Protein AF-D7KTQ6-F1 (afdb_monomer)

Mean predicted aligned error: 19.88 Å

Nearest PDB structures (foldseek):
  8qti-assembly1_J  TM=4.703E-01  e=9.466E+00  Mycolicibacterium smegmatis MC2 155
  6b45-assembly1_A  TM=2.723E-01  e=5.553E+00  Pseudomonas aeruginosa UCBPP-PA14

Foldseek 3Di:
DDDPPPDDDDDDDDDDPDPDPCQWDKDWDQDPVRDIDIQIRVGVVLVVVVVVCVVPDDDDPVVVVVSVVVVVVVVVVVVVVVVVVVVVVVVVVVVVVVVVVVVVVDDPCVVDDPVPDDPVRNVVVVVVVVVVVVVVVVVVVVVCVVDPDDDPDDPDPDDDD

Structure (mmCIF, N/CA/C/O backbone):
data_AF-D7KTQ6-F1
#
_entry.id   AF-D7KTQ6-F1
#
loop_
_atom_site.group_PDB
_atom_site.id
_atom_site.type_symbol
_atom_site.label_atom_id
_atom_site.label_alt_id
_atom_site.label_comp_id
_atom_site.label_asym_id
_atom_site.label_entity_id
_atom_site.label_seq_id
_atom_site.pdbx_PDB_ins_code
_atom_site.Cartn_x
_atom_site.Cartn_y
_atom_site.Cartn_z
_atom_site.occupancy
_atom_site.B_iso_or_equiv
_atom_site.auth_seq_id
_atom_site.auth_comp_id
_atom_site.auth_asym_id
_atom_site.auth_atom_id
_atom_site.pdbx_PDB_model_num
ATOM 1 N N . MET A 1 1 ? -26.636 -15.795 -32.030 1.00 43.06 1 MET A N 1
ATOM 2 C CA . MET A 1 1 ? -25.289 -15.599 -32.614 1.00 43.06 1 MET A CA 1
ATOM 3 C C . MET A 1 1 ? -24.256 -16.089 -31.603 1.00 43.06 1 MET A C 1
ATOM 5 O O . MET A 1 1 ? -24.046 -15.441 -30.588 1.00 43.06 1 MET A O 1
ATOM 9 N N . VAL A 1 2 ? -23.727 -17.301 -31.794 1.00 42.31 2 VAL A N 1
ATOM 10 C CA . VAL A 1 2 ? -22.882 -17.987 -30.799 1.00 42.31 2 VAL A CA 1
ATOM 11 C C . VAL A 1 2 ? -21.454 -17.453 -30.893 1.00 42.31 2 VAL A C 1
ATOM 13 O O . VAL A 1 2 ? -20.786 -17.649 -31.907 1.00 42.31 2 VAL A O 1
ATOM 16 N N . ARG A 1 3 ? -20.973 -16.783 -29.840 1.00 56.44 3 ARG A N 1
ATOM 17 C CA . ARG A 1 3 ? -19.554 -16.433 -29.707 1.00 56.44 3 ARG A CA 1
ATOM 18 C C . ARG A 1 3 ? -18.778 -17.724 -29.449 1.00 56.44 3 ARG A C 1
ATOM 20 O O . ARG A 1 3 ? -18.807 -18.260 -28.346 1.00 56.44 3 ARG A O 1
ATOM 27 N N . LYS A 1 4 ? -18.118 -18.255 -30.480 1.00 58.31 4 LYS A N 1
ATOM 28 C CA . LYS A 1 4 ? -17.162 -19.353 -30.309 1.00 58.31 4 LYS A CA 1
ATOM 29 C C . LYS A 1 4 ? -15.974 -18.805 -29.521 1.00 58.31 4 LYS A C 1
ATOM 31 O O . LYS A 1 4 ? -15.228 -17.978 -30.040 1.00 58.31 4 LYS A O 1
ATOM 36 N N . ASN A 1 5 ? -15.809 -19.252 -28.278 1.00 55.78 5 ASN A N 1
ATOM 37 C CA . ASN A 1 5 ? -14.594 -19.000 -27.513 1.00 55.78 5 ASN A CA 1
ATOM 38 C C . ASN A 1 5 ? -13.448 -19.744 -28.200 1.00 55.78 5 ASN A C 1
ATOM 40 O O . ASN A 1 5 ? -13.252 -20.943 -28.010 1.00 55.78 5 ASN A O 1
ATOM 44 N N . LEU A 1 6 ? -12.716 -19.030 -29.051 1.00 61.84 6 LEU A N 1
ATOM 45 C CA . LEU A 1 6 ? -11.418 -19.469 -29.532 1.00 61.84 6 LEU A CA 1
ATOM 46 C C . LEU A 1 6 ? -10.506 -19.467 -28.306 1.00 61.84 6 LEU A C 1
ATOM 48 O O . LEU A 1 6 ? -10.147 -18.406 -27.804 1.00 61.84 6 LEU A O 1
ATOM 52 N N . GLY A 1 7 ? -10.231 -20.654 -27.766 1.00 66.62 7 GLY A N 1
ATOM 53 C CA . GLY A 1 7 ? -9.353 -20.830 -26.612 1.00 66.62 7 GLY A CA 1
ATOM 54 C C . GLY A 1 7 ? -7.963 -20.218 -26.823 1.00 66.62 7 GLY A C 1
ATOM 55 O O . GLY A 1 7 ? -7.646 -19.669 -27.880 1.00 66.62 7 GLY A O 1
ATOM 56 N N . ARG A 1 8 ? -7.101 -20.320 -25.806 1.00 67.44 8 ARG A N 1
ATOM 57 C CA . ARG A 1 8 ? -5.716 -19.828 -25.886 1.00 67.44 8 ARG A CA 1
ATOM 58 C C . ARG A 1 8 ? -5.025 -20.429 -27.116 1.00 67.44 8 ARG A C 1
ATOM 60 O O . ARG A 1 8 ? -4.847 -21.641 -27.193 1.00 67.44 8 ARG A O 1
ATOM 67 N N . ARG A 1 9 ? -4.635 -19.584 -28.071 1.00 70.06 9 ARG A N 1
ATOM 68 C CA . ARG A 1 9 ? -3.794 -19.983 -29.203 1.00 70.06 9 ARG A CA 1
ATOM 69 C C . ARG A 1 9 ? -2.339 -19.812 -28.788 1.00 70.06 9 ARG A C 1
ATOM 71 O O . ARG A 1 9 ? -1.923 -18.697 -28.484 1.00 70.06 9 ARG A O 1
ATOM 78 N N . LYS A 1 10 ? -1.584 -20.911 -28.740 1.00 73.06 10 LYS A N 1
ATOM 79 C CA . LYS A 1 10 ? -0.130 -20.859 -28.559 1.00 73.06 10 LYS A CA 1
ATOM 80 C C . LYS A 1 10 ? 0.463 -20.216 -29.8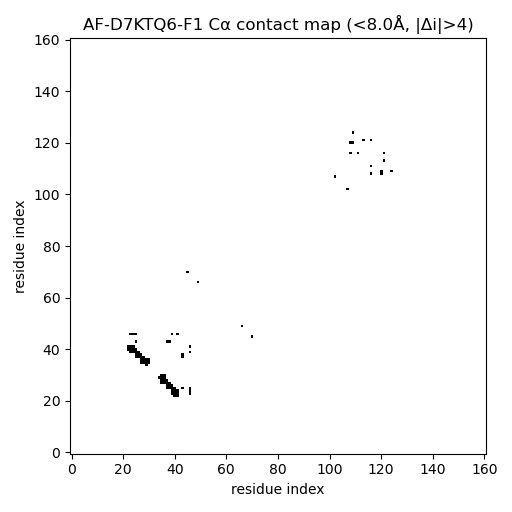14 1.00 73.06 10 LYS A C 1
ATOM 82 O O . LYS A 1 10 ? 0.239 -20.716 -30.913 1.00 73.06 10 LYS A O 1
ATOM 87 N N . ILE A 1 11 ? 1.171 -19.105 -29.642 1.00 71.94 11 ILE A N 1
ATOM 88 C CA . ILE A 1 11 ? 1.985 -18.490 -30.691 1.00 71.94 11 ILE A CA 1
ATOM 89 C C . ILE A 1 11 ? 3.433 -18.775 -30.316 1.00 71.94 11 ILE A C 1
ATOM 91 O O . ILE A 1 11 ? 3.864 -18.445 -29.213 1.00 71.94 11 ILE A O 1
ATOM 95 N N . GLU A 1 12 ? 4.150 -19.429 -31.217 1.00 74.50 12 GLU A N 1
ATOM 96 C CA . GLU A 1 12 ? 5.563 -19.750 -31.065 1.00 74.50 12 GLU A CA 1
ATOM 97 C C . GLU A 1 12 ? 6.344 -18.810 -31.977 1.00 74.50 12 GLU A C 1
ATOM 99 O O . GLU A 1 12 ? 6.086 -18.743 -33.177 1.00 74.50 12 GLU A O 1
ATOM 104 N N . ILE A 1 13 ? 7.221 -18.002 -31.384 1.00 71.62 13 ILE A N 1
ATOM 105 C CA . ILE A 1 13 ? 8.038 -17.032 -32.110 1.00 71.62 13 ILE A CA 1
ATOM 106 C C . ILE A 1 13 ? 9.454 -17.590 -32.136 1.00 71.62 13 ILE A C 1
ATOM 108 O O . ILE A 1 13 ? 10.126 -17.630 -31.106 1.00 71.62 13 ILE A O 1
ATOM 112 N N . GLU A 1 14 ? 9.906 -18.012 -33.311 1.00 70.00 14 GLU A N 1
ATOM 113 C CA . GLU A 1 14 ? 11.275 -18.471 -33.511 1.00 70.00 14 GLU A CA 1
ATOM 114 C C . GLU A 1 14 ? 12.154 -17.348 -34.061 1.00 70.00 14 GLU A C 1
ATOM 116 O O . GLU A 1 14 ? 11.797 -16.629 -34.998 1.00 70.00 14 GLU A O 1
ATOM 121 N N . LYS A 1 15 ? 13.344 -17.198 -33.477 1.00 68.19 15 LYS A N 1
ATOM 122 C CA . LYS A 1 15 ? 14.351 -16.258 -33.965 1.00 68.19 15 LYS A CA 1
ATOM 123 C C . LYS A 1 15 ? 15.016 -16.842 -35.212 1.00 68.19 15 LYS A C 1
ATOM 125 O O . LYS A 1 15 ? 15.844 -17.745 -35.104 1.00 68.19 15 LYS A O 1
ATOM 130 N N . ILE A 1 16 ? 14.710 -16.286 -36.384 1.00 71.81 16 ILE A N 1
ATOM 131 C CA . ILE A 1 16 ? 15.410 -16.632 -37.627 1.00 71.81 16 ILE A CA 1
ATOM 132 C C . ILE A 1 16 ? 16.868 -16.177 -37.503 1.00 71.81 16 ILE A C 1
ATOM 134 O O . ILE A 1 16 ? 17.164 -15.015 -37.213 1.00 71.81 16 ILE A O 1
ATOM 138 N N . LYS A 1 17 ? 17.791 -17.121 -37.683 1.00 61.97 17 LYS A N 1
ATOM 139 C CA . LYS A 1 17 ? 19.223 -16.957 -37.419 1.00 61.97 17 LYS A CA 1
ATOM 140 C C . LYS A 1 17 ? 19.921 -16.237 -38.582 1.00 61.97 17 LYS A C 1
ATOM 142 O O . LYS A 1 17 ? 20.756 -16.818 -39.258 1.00 61.97 17 LYS A O 1
ATOM 147 N N . ASN A 1 18 ? 19.589 -14.968 -38.798 1.00 59.56 18 ASN A N 1
ATOM 148 C CA . ASN A 1 18 ? 20.392 -14.058 -39.617 1.00 59.56 18 ASN A CA 1
ATOM 149 C C . ASN A 1 18 ? 21.274 -13.226 -38.680 1.00 59.56 18 ASN A C 1
ATOM 151 O O . ASN A 1 18 ? 20.810 -12.761 -37.642 1.00 59.56 18 ASN A O 1
ATOM 155 N N . GLN A 1 19 ? 22.563 -13.115 -39.000 1.00 53.66 19 GLN A N 1
ATOM 156 C CA . GLN A 1 19 ? 23.629 -12.613 -38.122 1.00 53.66 19 GLN A CA 1
ATOM 157 C C . GLN A 1 19 ? 23.596 -11.090 -37.882 1.00 53.66 19 GLN A C 1
ATOM 159 O O . GLN A 1 19 ? 24.607 -10.408 -38.015 1.00 53.66 19 GLN A O 1
ATOM 164 N N . SER A 1 20 ? 22.461 -10.537 -37.467 1.00 56.72 20 SER A N 1
ATOM 165 C CA . SER A 1 20 ? 22.445 -9.289 -36.712 1.00 56.72 20 SER A CA 1
ATOM 166 C C . SER A 1 20 ? 22.276 -9.631 -35.234 1.00 56.72 20 SER A C 1
ATOM 168 O O . SER A 1 20 ? 21.338 -10.316 -34.815 1.00 56.72 20 SER A O 1
ATOM 170 N N . ASN A 1 21 ? 23.222 -9.184 -34.411 1.00 58.12 21 ASN A N 1
ATOM 171 C CA . ASN A 1 21 ? 23.051 -9.185 -32.966 1.00 58.12 21 ASN A CA 1
ATOM 172 C C . ASN A 1 21 ? 21.857 -8.274 -32.646 1.00 58.12 21 ASN A C 1
ATOM 174 O O . ASN A 1 21 ? 22.011 -7.062 -32.556 1.00 58.12 21 ASN A O 1
ATOM 178 N N . LEU A 1 22 ? 20.658 -8.851 -32.526 1.00 54.81 22 LEU A N 1
ATOM 179 C CA . LEU A 1 22 ? 19.451 -8.190 -32.020 1.00 54.81 22 LEU A CA 1
ATOM 180 C C . LEU A 1 22 ? 19.672 -7.820 -30.543 1.00 54.81 22 LEU A C 1
ATOM 182 O O . LEU A 1 22 ? 19.205 -8.518 -29.644 1.00 54.81 22 LEU A O 1
ATOM 186 N N . GLN A 1 23 ? 20.465 -6.775 -30.305 1.00 68.81 23 GLN A N 1
ATOM 187 C CA . GLN A 1 23 ? 20.751 -6.229 -28.976 1.00 68.81 23 GLN A CA 1
ATOM 188 C C . GLN A 1 23 ? 19.549 -5.448 -28.425 1.00 68.81 23 GLN A C 1
ATOM 190 O O . GLN A 1 23 ? 19.410 -5.339 -27.213 1.00 68.81 23 GLN A O 1
ATOM 195 N N . GLU A 1 24 ? 18.668 -4.957 -29.306 1.00 75.56 24 GLU A N 1
ATOM 196 C CA . GLU A 1 24 ? 17.497 -4.140 -28.978 1.00 75.56 24 GLU A CA 1
ATOM 197 C C . GLU A 1 24 ? 16.306 -4.565 -29.863 1.00 75.56 24 GLU A C 1
ATOM 199 O O . GLU A 1 24 ? 16.320 -4.344 -31.073 1.00 75.56 24 GLU A O 1
ATOM 204 N N . ILE A 1 25 ? 15.277 -5.198 -29.289 1.00 79.62 25 ILE A N 1
ATOM 205 C CA . ILE A 1 25 ? 14.026 -5.561 -29.984 1.00 79.62 25 ILE A CA 1
ATOM 206 C C . ILE A 1 25 ? 12.816 -5.246 -29.108 1.00 79.62 25 ILE A C 1
ATOM 208 O O . ILE A 1 25 ? 12.810 -5.581 -27.928 1.00 79.62 25 ILE A O 1
ATOM 212 N N . ALA A 1 26 ? 11.779 -4.652 -29.698 1.00 83.50 26 ALA A N 1
ATOM 213 C CA . ALA A 1 26 ? 10.474 -4.438 -29.084 1.00 83.50 26 ALA A CA 1
ATOM 214 C C . ALA A 1 26 ? 9.392 -5.112 -29.936 1.00 83.50 26 ALA A C 1
ATOM 216 O O . ALA A 1 26 ? 9.382 -4.979 -31.158 1.00 83.50 26 ALA A O 1
ATOM 217 N N . ILE A 1 27 ? 8.479 -5.834 -29.293 1.00 85.19 27 ILE A N 1
ATOM 218 C CA . ILE A 1 27 ? 7.342 -6.505 -29.920 1.00 85.19 27 ILE A CA 1
ATOM 219 C C . ILE A 1 27 ? 6.079 -5.998 -29.233 1.00 85.19 27 ILE A C 1
ATOM 221 O O . ILE A 1 27 ? 5.949 -6.114 -28.016 1.00 85.19 27 ILE A O 1
ATOM 225 N N . ILE A 1 28 ? 5.141 -5.463 -30.012 1.00 86.12 28 ILE A N 1
ATOM 226 C CA . ILE A 1 28 ? 3.832 -5.017 -29.529 1.00 86.12 28 ILE A CA 1
ATOM 227 C C . ILE A 1 28 ? 2.770 -5.875 -30.212 1.00 86.12 28 ILE A C 1
ATOM 229 O O . ILE A 1 28 ? 2.746 -5.993 -31.435 1.00 86.12 28 ILE A O 1
ATOM 233 N N . VAL A 1 29 ? 1.906 -6.496 -29.415 1.00 86.81 29 VAL A N 1
ATOM 234 C CA . VAL A 1 29 ? 0.865 -7.415 -29.873 1.00 86.81 29 VAL A CA 1
ATOM 235 C C . VAL A 1 29 ? -0.497 -6.838 -29.515 1.00 86.81 29 VAL A C 1
ATOM 237 O O . VAL A 1 29 ? -0.824 -6.668 -28.340 1.00 86.81 29 VAL A O 1
ATOM 240 N N . PHE A 1 30 ? -1.310 -6.587 -30.539 1.00 88.06 30 PHE A N 1
ATOM 241 C CA . PHE A 1 30 ? -2.710 -6.205 -30.396 1.00 88.06 30 PHE A CA 1
ATOM 242 C C . PHE A 1 30 ? -3.570 -7.461 -30.470 1.00 88.06 30 PHE A C 1
ATOM 244 O O . PHE A 1 30 ? -3.625 -8.142 -31.495 1.00 88.06 30 PHE A O 1
ATOM 251 N N . SER A 1 31 ? -4.218 -7.805 -29.363 1.00 82.44 31 SER A N 1
ATOM 252 C CA . SER A 1 31 ? -5.159 -8.920 -29.355 1.00 82.44 31 SER A CA 1
ATOM 253 C C . SER A 1 31 ? -6.491 -8.514 -30.003 1.00 82.44 31 SER A C 1
ATOM 255 O O . SER A 1 31 ? -6.890 -7.354 -29.908 1.00 82.44 31 SER A O 1
ATOM 257 N N . PRO A 1 32 ? -7.251 -9.469 -30.569 1.00 79.94 32 PRO A N 1
ATOM 258 C CA . PRO A 1 32 ? -8.610 -9.214 -31.054 1.00 79.94 32 PRO A CA 1
ATOM 259 C C . PRO A 1 32 ? -9.585 -8.714 -29.975 1.00 79.94 32 PRO A C 1
ATOM 261 O O . PRO A 1 32 ? -10.659 -8.228 -30.303 1.00 79.94 32 PRO A O 1
ATOM 264 N N . GLY A 1 33 ? -9.237 -8.865 -28.691 1.00 82.69 33 GLY A N 1
ATOM 265 C CA . GLY A 1 33 ? -10.010 -8.356 -27.556 1.00 82.69 33 GLY A CA 1
ATOM 266 C C . GLY A 1 33 ? -9.594 -6.954 -27.110 1.00 82.69 33 GLY A C 1
ATOM 267 O O . GLY A 1 33 ? -9.747 -6.655 -25.931 1.00 82.69 33 GLY A O 1
ATOM 268 N N . GLU A 1 34 ? -8.989 -6.160 -28.001 1.00 81.06 34 GLU A N 1
ATOM 269 C CA . GLU A 1 34 ? -8.540 -4.774 -27.770 1.00 81.06 34 GLU A CA 1
ATOM 270 C C . GLU A 1 34 ? -7.501 -4.599 -26.646 1.00 81.06 34 GLU A C 1
ATOM 272 O O . GLU A 1 34 ? -7.186 -3.485 -26.235 1.00 81.06 34 GLU A O 1
ATOM 277 N N . LYS A 1 35 ? -6.903 -5.694 -26.163 1.00 85.44 35 LYS A N 1
ATOM 278 C CA . LYS A 1 35 ? -5.787 -5.643 -25.208 1.00 85.44 35 LYS A CA 1
ATOM 279 C C . LYS A 1 35 ? -4.456 -5.573 -25.936 1.00 85.44 35 LYS A C 1
ATOM 281 O O . LYS A 1 35 ? -4.249 -6.305 -26.910 1.00 85.44 35 LYS A O 1
ATOM 286 N N . VAL A 1 36 ? -3.554 -4.755 -25.405 1.00 86.62 36 VAL A N 1
ATOM 287 C CA . VAL A 1 36 ? -2.188 -4.574 -25.899 1.00 86.62 36 VAL A CA 1
ATOM 288 C C . VAL A 1 36 ? -1.211 -5.290 -24.975 1.00 86.62 36 VAL A C 1
ATOM 290 O O . VAL A 1 36 ? -1.296 -5.166 -23.755 1.00 86.62 36 VAL A O 1
ATOM 293 N N . TYR A 1 37 ? -0.275 -6.020 -25.568 1.00 86.25 37 TYR A N 1
ATOM 294 C CA . TYR A 1 37 ? 0.835 -6.659 -24.870 1.00 86.25 37 TYR A CA 1
ATOM 295 C C . TYR A 1 37 ? 2.145 -6.172 -25.469 1.00 86.25 37 TYR A C 1
ATOM 297 O O . TYR A 1 37 ? 2.248 -6.032 -26.687 1.00 8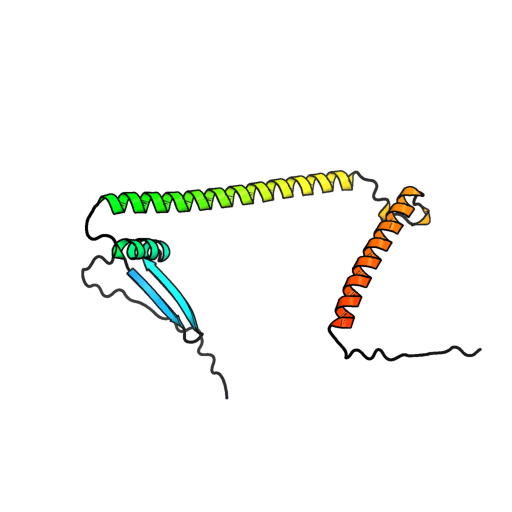6.25 37 TYR A O 1
ATOM 305 N N . SER A 1 38 ? 3.149 -5.934 -24.634 1.00 86.25 38 SER A N 1
ATOM 306 C CA . SER A 1 38 ? 4.463 -5.495 -25.084 1.00 86.25 38 SER A CA 1
ATOM 307 C C . SER A 1 38 ? 5.565 -6.361 -24.484 1.00 86.25 38 SER A C 1
ATOM 309 O O . SER A 1 38 ? 5.529 -6.748 -23.318 1.00 86.25 38 SER A O 1
ATOM 311 N N . PHE A 1 39 ? 6.547 -6.685 -25.316 1.00 85.75 39 PHE A N 1
ATOM 312 C CA . PHE A 1 39 ? 7.710 -7.490 -24.971 1.00 85.75 39 PHE A CA 1
ATOM 313 C C . PHE A 1 39 ? 8.949 -6.805 -25.530 1.00 85.75 39 PHE A C 1
ATOM 315 O O . PHE A 1 39 ? 8.881 -6.138 -26.561 1.00 85.75 39 PHE A O 1
ATOM 322 N N . GLY A 1 40 ? 10.094 -6.973 -24.881 1.00 83.62 40 GLY A N 1
ATOM 323 C CA . GLY A 1 40 ? 11.333 -6.441 -25.421 1.00 83.62 40 GLY A CA 1
ATOM 324 C C . GLY A 1 40 ? 12.570 -7.082 -24.824 1.00 83.62 40 GLY A C 1
ATOM 325 O O . GLY A 1 40 ? 12.523 -7.638 -23.726 1.00 83.62 40 GLY A O 1
ATOM 326 N N . ASN A 1 41 ? 13.666 -6.993 -25.571 1.00 76.69 41 ASN A N 1
ATOM 327 C CA . ASN A 1 41 ? 15.003 -7.295 -25.088 1.00 76.69 41 ASN A CA 1
ATOM 328 C C . ASN A 1 41 ? 15.958 -6.147 -25.466 1.00 76.69 41 ASN A C 1
ATOM 330 O O . ASN A 1 41 ? 16.198 -5.979 -26.663 1.00 76.69 41 ASN A O 1
ATOM 334 N N . PRO A 1 42 ? 16.495 -5.378 -24.496 1.00 77.06 42 PRO A N 1
ATOM 335 C CA . PRO A 1 42 ? 16.138 -5.367 -23.068 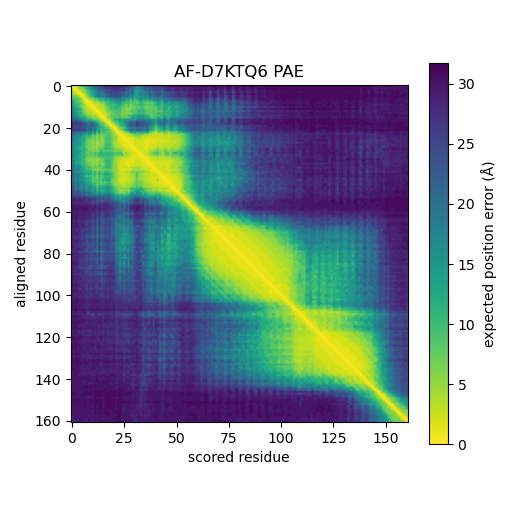1.00 77.06 42 PRO A CA 1
ATOM 336 C C . PRO A 1 42 ? 14.669 -4.959 -22.821 1.00 77.06 42 PRO A C 1
ATOM 338 O O . PRO A 1 42 ? 13.945 -4.648 -23.763 1.00 77.06 42 PRO A O 1
ATOM 341 N N . ASN A 1 43 ? 14.218 -4.993 -21.557 1.00 79.00 43 ASN A N 1
ATOM 342 C CA . ASN A 1 43 ? 12.835 -4.688 -21.152 1.00 79.00 43 ASN A CA 1
ATOM 343 C C . ASN A 1 43 ? 12.253 -3.474 -21.910 1.00 79.00 43 ASN A C 1
ATOM 345 O O . ASN A 1 43 ? 12.926 -2.456 -22.072 1.00 79.00 43 ASN A O 1
ATOM 349 N N . ILE A 1 44 ? 10.990 -3.573 -22.342 1.00 79.25 44 ILE A N 1
ATOM 350 C CA . ILE A 1 44 ? 10.327 -2.558 -23.174 1.00 79.25 44 ILE A CA 1
ATOM 351 C C . ILE A 1 44 ? 10.382 -1.140 -22.587 1.00 79.25 44 ILE A C 1
ATOM 353 O O . ILE A 1 44 ? 10.518 -0.183 -23.343 1.00 79.25 44 ILE A O 1
ATOM 357 N N . ASN A 1 45 ? 10.363 -0.988 -21.261 1.00 78.06 45 ASN A N 1
ATOM 358 C CA . ASN A 1 45 ? 10.470 0.317 -20.605 1.00 78.06 45 ASN A CA 1
ATOM 359 C C . ASN A 1 45 ? 11.849 0.956 -20.832 1.00 78.06 45 ASN A C 1
ATOM 361 O O . ASN A 1 45 ? 11.950 2.162 -21.041 1.00 78.06 45 ASN A O 1
ATOM 365 N N . VAL A 1 46 ? 12.906 0.140 -20.864 1.00 74.38 46 VAL A N 1
ATOM 366 C CA . VAL A 1 46 ? 14.278 0.581 -21.161 1.00 74.38 46 VAL A CA 1
ATOM 367 C C . VAL A 1 46 ? 14.387 1.015 -22.622 1.00 74.38 46 VAL A C 1
ATOM 369 O O . VAL A 1 46 ? 14.967 2.059 -22.919 1.00 74.38 46 VAL A O 1
ATOM 372 N N . LEU A 1 47 ? 13.776 0.255 -23.536 1.00 78.25 47 LEU A N 1
ATOM 373 C CA . LEU A 1 47 ? 13.732 0.612 -24.955 1.00 78.25 47 LEU A CA 1
ATOM 374 C C . LEU A 1 47 ? 12.927 1.892 -25.202 1.00 78.25 47 LEU A C 1
ATOM 376 O O . LEU A 1 47 ? 13.344 2.722 -26.004 1.00 78.25 47 LEU A O 1
ATOM 380 N N . LEU A 1 48 ? 11.810 2.090 -24.501 1.00 78.44 48 LEU A N 1
ATOM 381 C CA . LEU A 1 48 ? 10.969 3.274 -24.669 1.00 78.44 48 LEU A CA 1
ATOM 382 C C . LEU A 1 48 ? 11.719 4.560 -24.300 1.00 78.44 48 LEU A C 1
ATOM 384 O O . LEU A 1 48 ? 11.665 5.531 -25.051 1.00 78.44 48 LEU A O 1
ATOM 388 N N . VAL A 1 49 ? 12.470 4.552 -23.195 1.00 72.12 49 VAL A N 1
ATOM 389 C CA . VAL A 1 49 ? 13.328 5.678 -22.779 1.00 72.12 49 VAL A CA 1
ATOM 390 C C . VAL A 1 49 ? 14.421 5.942 -23.815 1.00 72.12 49 VAL A C 1
ATOM 392 O O . VAL A 1 49 ? 14.653 7.081 -24.220 1.00 72.12 49 VAL A O 1
ATOM 395 N N . HIS A 1 50 ? 15.058 4.875 -24.293 1.00 67.19 50 HIS A N 1
ATOM 396 C CA . HIS A 1 50 ? 16.142 4.946 -25.264 1.00 67.19 50 HIS A CA 1
ATOM 397 C C . HIS A 1 50 ? 15.709 5.504 -26.623 1.00 67.19 50 HIS A C 1
ATOM 399 O O . HIS A 1 50 ? 16.331 6.431 -27.139 1.00 67.19 50 HIS A O 1
ATOM 405 N N . PHE A 1 51 ? 14.616 4.993 -27.194 1.00 65.88 51 PHE A N 1
ATOM 406 C CA . PHE A 1 51 ? 14.103 5.472 -28.478 1.00 65.88 51 PHE A CA 1
ATOM 407 C C . PHE A 1 51 ? 13.443 6.852 -28.373 1.00 65.88 51 PHE A C 1
ATOM 409 O O . PHE A 1 51 ? 13.559 7.636 -29.314 1.00 65.88 51 PHE A O 1
ATOM 416 N N . SER A 1 52 ? 12.850 7.202 -27.225 1.00 65.25 52 SER A N 1
ATOM 417 C CA . SER A 1 52 ? 12.355 8.566 -26.979 1.00 65.25 52 SER A CA 1
ATOM 418 C C . SER A 1 52 ? 13.492 9.598 -26.965 1.00 65.25 52 SER A C 1
ATOM 420 O O . SER A 1 52 ? 13.315 10.715 -27.440 1.00 65.25 52 SER A O 1
ATOM 422 N N . GLY A 1 53 ? 14.686 9.222 -26.487 1.00 56.09 53 GLY A N 1
ATOM 423 C CA . GLY A 1 53 ? 15.882 10.072 -26.523 1.00 56.09 53 GLY A CA 1
ATOM 424 C C . GLY A 1 53 ? 16.610 10.107 -27.877 1.00 56.09 53 GLY A C 1
ATOM 425 O O . GLY A 1 53 ? 17.284 11.091 -28.181 1.00 56.09 53 GLY A O 1
ATOM 426 N N . ARG A 1 54 ? 16.472 9.066 -28.714 1.00 52.66 54 ARG A N 1
ATOM 427 C CA . ARG A 1 54 ? 17.138 8.964 -30.031 1.00 52.66 54 ARG A CA 1
ATOM 428 C C . ARG A 1 54 ? 16.554 9.874 -31.112 1.00 52.66 54 ARG A C 1
ATOM 430 O O . ARG A 1 54 ? 17.293 10.221 -32.025 1.00 52.66 54 ARG A O 1
ATOM 437 N N . ILE A 1 55 ? 15.305 10.340 -30.992 1.00 49.47 55 ILE A N 1
ATOM 438 C CA . ILE A 1 55 ? 14.786 11.411 -31.872 1.00 49.47 55 ILE A CA 1
ATOM 439 C C . ILE A 1 55 ? 15.653 12.690 -31.753 1.00 49.47 55 ILE A C 1
ATOM 441 O O . ILE A 1 55 ? 15.651 13.523 -32.654 1.00 49.47 55 ILE A O 1
ATOM 445 N N . LEU A 1 56 ? 16.457 12.823 -30.684 1.00 49.06 56 LEU A N 1
ATOM 446 C CA . LEU A 1 56 ? 17.279 14.002 -30.394 1.00 49.06 56 LEU A CA 1
ATOM 447 C C . LEU A 1 56 ? 18.800 13.807 -30.554 1.00 49.06 56 LEU A C 1
ATOM 449 O O . LEU A 1 56 ? 19.540 14.764 -30.327 1.00 49.06 56 LEU A O 1
ATOM 453 N N . ARG A 1 57 ? 19.312 12.607 -30.867 1.00 50.78 57 ARG A N 1
ATOM 454 C CA . ARG A 1 57 ? 20.756 12.315 -30.739 1.00 50.78 57 ARG A CA 1
ATOM 455 C C . ARG A 1 57 ? 21.263 11.278 -31.737 1.00 50.78 57 ARG A C 1
ATOM 457 O O . ARG A 1 57 ? 21.349 10.095 -31.417 1.00 50.78 57 ARG A O 1
ATOM 464 N N . ASP A 1 58 ? 21.694 11.745 -32.898 1.00 46.12 58 ASP A N 1
ATOM 465 C CA . ASP A 1 58 ? 22.755 11.060 -33.630 1.00 46.12 58 ASP A CA 1
ATOM 466 C C . ASP A 1 58 ? 24.096 11.463 -32.979 1.00 46.12 58 ASP A C 1
ATOM 468 O O . ASP A 1 58 ? 24.335 12.648 -32.737 1.00 46.12 58 ASP A O 1
ATOM 472 N N . ASN A 1 59 ? 24.950 10.484 -32.674 1.00 50.94 59 ASN A N 1
ATOM 473 C CA . ASN A 1 59 ? 26.275 10.594 -32.034 1.00 50.94 59 ASN A CA 1
ATOM 474 C C . ASN A 1 59 ? 26.328 10.736 -30.490 1.00 50.94 59 ASN A C 1
ATOM 476 O O . ASN A 1 59 ? 25.738 11.637 -29.894 1.00 50.94 59 ASN A O 1
ATOM 480 N N . ASN A 1 60 ? 27.157 9.876 -29.866 1.00 48.19 60 ASN A N 1
ATOM 481 C CA . ASN A 1 60 ? 27.987 10.076 -28.654 1.00 48.19 60 ASN A CA 1
ATOM 482 C C . ASN A 1 60 ? 27.839 9.009 -27.544 1.00 48.19 60 ASN A C 1
ATOM 484 O O . ASN A 1 60 ? 26.795 8.836 -26.915 1.00 48.19 60 ASN A O 1
ATOM 488 N N . THR A 1 61 ? 28.973 8.378 -27.227 1.00 54.34 61 THR A N 1
ATOM 489 C CA . THR A 1 61 ? 29.226 7.358 -26.189 1.00 54.34 61 THR A CA 1
ATOM 490 C C . THR A 1 61 ? 28.841 7.777 -24.760 1.00 54.34 61 THR A C 1
ATOM 492 O O . THR A 1 61 ? 28.509 6.925 -23.940 1.00 54.34 61 THR A O 1
ATOM 495 N N . ASN A 1 62 ? 28.755 9.081 -24.476 1.00 57.78 62 ASN A N 1
ATOM 496 C CA . ASN A 1 62 ? 28.280 9.636 -23.196 1.00 57.78 62 ASN A CA 1
ATOM 497 C C . ASN A 1 62 ? 26.800 9.316 -22.888 1.00 57.78 62 ASN A C 1
ATOM 499 O O . ASN A 1 62 ? 26.347 9.437 -21.746 1.00 57.78 62 ASN A O 1
ATOM 503 N N . LEU A 1 63 ? 26.024 8.926 -23.906 1.00 53.59 63 LEU A N 1
ATOM 504 C CA . LEU A 1 63 ? 24.618 8.551 -23.762 1.00 53.59 63 LEU A CA 1
ATOM 505 C C . LEU A 1 63 ? 24.442 7.205 -23.038 1.00 53.59 63 LEU A C 1
ATOM 507 O O . LEU A 1 63 ? 23.518 7.064 -22.243 1.00 53.59 63 LEU A O 1
ATOM 511 N N . VAL A 1 64 ? 25.346 6.243 -23.253 1.00 56.06 64 VAL A N 1
ATOM 512 C CA . VAL A 1 64 ? 25.260 4.905 -22.634 1.00 56.06 64 VAL A CA 1
ATOM 513 C C . VAL A 1 64 ? 25.443 4.996 -21.114 1.00 56.06 64 VAL A C 1
ATOM 515 O O . VAL A 1 64 ? 24.667 4.412 -20.358 1.00 56.06 64 VAL A O 1
ATOM 518 N N . GLU A 1 65 ? 26.405 5.804 -20.660 1.00 60.56 65 GLU A N 1
ATOM 519 C CA . GLU A 1 65 ? 26.659 6.064 -19.234 1.00 60.56 65 GLU A CA 1
ATOM 520 C C . GLU A 1 65 ? 25.481 6.800 -18.568 1.00 60.56 65 GLU A C 1
ATOM 522 O O . GLU A 1 65 ? 25.065 6.464 -17.458 1.00 60.56 65 GLU A O 1
ATOM 527 N N . SER A 1 66 ? 24.893 7.769 -19.279 1.00 62.94 66 SER A N 1
ATOM 528 C CA . SER A 1 66 ? 23.727 8.527 -18.807 1.00 62.94 66 SER A CA 1
ATOM 529 C C . SER A 1 66 ? 22.497 7.628 -18.655 1.00 62.94 66 SER A C 1
ATOM 531 O O . SER A 1 66 ? 21.816 7.685 -17.633 1.00 62.94 66 SER A O 1
ATOM 533 N N . ASN A 1 67 ? 22.252 6.737 -19.619 1.00 65.69 67 ASN A N 1
ATOM 534 C CA . ASN A 1 67 ? 21.144 5.781 -19.570 1.00 65.69 67 ASN A CA 1
ATOM 535 C C . ASN A 1 67 ? 21.307 4.780 -18.417 1.00 65.69 67 ASN A C 1
ATOM 537 O O . ASN A 1 67 ? 20.344 4.491 -17.708 1.00 65.69 67 ASN A O 1
ATOM 541 N N . ARG A 1 68 ? 22.535 4.299 -18.176 1.00 73.31 68 ARG A N 1
ATOM 542 C CA . ARG A 1 68 ? 22.853 3.443 -17.023 1.00 73.31 68 ARG A CA 1
ATOM 543 C C . ARG A 1 68 ? 22.571 4.162 -15.703 1.00 73.31 68 ARG A C 1
ATOM 545 O O . ARG A 1 68 ? 21.970 3.577 -14.805 1.00 73.31 68 ARG A O 1
ATOM 552 N N . LYS A 1 69 ? 22.973 5.432 -15.592 1.00 79.31 69 LYS A N 1
ATOM 553 C CA . LYS A 1 69 ? 22.734 6.257 -14.402 1.00 79.31 69 LYS A CA 1
ATOM 554 C C . LYS A 1 69 ? 21.241 6.476 -14.143 1.00 79.31 69 LYS A C 1
ATOM 556 O O . LYS A 1 69 ? 20.814 6.318 -13.005 1.00 79.31 69 LYS A O 1
ATOM 561 N N . LEU A 1 70 ? 20.455 6.775 -15.179 1.00 76.19 70 LEU A N 1
ATOM 562 C CA . LEU A 1 70 ? 19.001 6.941 -15.062 1.00 76.19 70 LEU A CA 1
ATOM 563 C C . LEU A 1 70 ? 18.311 5.647 -14.620 1.00 76.19 70 LEU A C 1
ATOM 565 O O . LEU A 1 70 ? 17.466 5.680 -13.734 1.00 76.19 70 LEU A O 1
ATOM 569 N N . TYR A 1 71 ? 18.707 4.501 -15.180 1.00 76.50 71 TYR A N 1
ATOM 570 C CA . TYR A 1 71 ? 18.152 3.206 -14.784 1.00 76.50 71 TYR A CA 1
ATOM 571 C C . TYR A 1 71 ? 18.453 2.868 -13.317 1.00 76.50 71 TYR A C 1
ATOM 573 O O . TYR A 1 71 ? 17.563 2.455 -12.578 1.00 76.50 71 TYR A O 1
ATOM 581 N N . ILE A 1 72 ? 19.693 3.096 -12.872 1.00 80.50 72 ILE A N 1
ATOM 582 C CA . ILE A 1 72 ? 20.080 2.913 -11.466 1.00 80.50 72 ILE A CA 1
ATOM 583 C C . ILE A 1 72 ? 19.293 3.862 -10.558 1.00 80.50 72 ILE A C 1
ATOM 585 O O . ILE A 1 72 ? 18.846 3.448 -9.494 1.00 80.50 72 ILE A O 1
ATOM 589 N N . GLN A 1 73 ? 19.092 5.112 -10.977 1.00 85.69 73 GLN A N 1
ATOM 590 C CA . GLN A 1 73 ? 18.303 6.077 -10.218 1.00 85.69 73 GLN A CA 1
ATOM 591 C C . GLN A 1 73 ? 16.847 5.617 -10.068 1.00 85.69 73 GLN A C 1
ATOM 593 O O . GLN A 1 73 ? 16.359 5.558 -8.949 1.00 85.69 73 GLN A O 1
ATOM 598 N N . MET A 1 74 ? 16.196 5.186 -11.153 1.00 86.56 74 MET A N 1
ATOM 599 C CA . MET A 1 74 ? 14.831 4.648 -11.091 1.00 86.56 74 MET A CA 1
ATOM 600 C C . MET A 1 74 ? 14.717 3.441 -10.151 1.00 86.56 74 MET A C 1
ATOM 602 O O . MET A 1 74 ? 13.748 3.328 -9.402 1.00 86.56 74 MET A O 1
ATOM 606 N N . LEU A 1 75 ? 15.700 2.535 -10.179 1.00 89.38 75 LEU A N 1
ATOM 607 C CA . LEU A 1 75 ? 15.733 1.389 -9.268 1.00 89.38 75 LEU A CA 1
ATOM 608 C C . LEU A 1 75 ? 15.898 1.821 -7.807 1.00 89.38 75 LEU A C 1
ATOM 610 O O . LEU A 1 75 ? 15.234 1.269 -6.935 1.00 89.38 75 LEU A O 1
ATOM 614 N N . ASN A 1 76 ? 16.752 2.808 -7.540 1.00 94.25 76 ASN A N 1
ATOM 615 C CA . ASN A 1 76 ? 16.942 3.347 -6.195 1.00 94.25 76 ASN A CA 1
ATOM 616 C C . ASN A 1 76 ? 15.688 4.064 -5.681 1.00 94.25 76 ASN A C 1
ATOM 618 O O . ASN A 1 76 ? 15.337 3.902 -4.512 1.00 94.25 76 ASN A O 1
ATOM 622 N N . ASP A 1 77 ? 14.998 4.815 -6.540 1.00 92.69 77 ASP A N 1
ATOM 623 C CA . ASP A 1 77 ? 13.748 5.497 -6.196 1.00 92.69 77 ASP A CA 1
ATOM 624 C C . ASP A 1 77 ? 12.667 4.466 -5.836 1.00 92.69 77 ASP A C 1
ATOM 626 O O . ASP A 1 77 ? 12.056 4.548 -4.771 1.00 92.69 77 ASP A O 1
ATOM 630 N N . SER A 1 78 ? 12.517 3.420 -6.659 1.00 93.69 78 SER A N 1
ATOM 631 C CA . SER A 1 78 ? 11.586 2.315 -6.397 1.00 93.69 78 SER A CA 1
ATOM 632 C C . SER A 1 78 ? 11.924 1.551 -5.112 1.00 93.69 78 SER A C 1
ATOM 634 O O . SER A 1 78 ? 11.028 1.209 -4.341 1.00 93.69 78 SER A O 1
ATOM 636 N N . LEU A 1 79 ? 13.210 1.311 -4.842 1.00 96.50 79 LEU A N 1
ATOM 637 C CA . LEU A 1 79 ? 13.651 0.684 -3.597 1.00 96.50 79 LEU A CA 1
ATOM 638 C C . LEU A 1 79 ? 13.325 1.566 -2.383 1.00 96.50 79 LEU A C 1
ATOM 640 O O . LEU A 1 79 ? 12.876 1.058 -1.359 1.00 96.50 79 LEU A O 1
ATOM 644 N N . THR A 1 80 ? 13.529 2.878 -2.495 1.00 96.88 80 THR A N 1
ATOM 645 C CA . THR A 1 80 ? 13.250 3.838 -1.419 1.00 96.88 80 THR A CA 1
ATOM 646 C C . THR A 1 80 ? 11.762 3.884 -1.086 1.00 96.88 80 THR A C 1
ATOM 648 O O . THR A 1 80 ? 11.395 3.848 0.088 1.00 96.88 80 THR A O 1
ATOM 651 N N . GLU A 1 81 ? 10.903 3.893 -2.106 1.00 97.12 81 GLU A N 1
ATOM 652 C CA . GLU A 1 81 ? 9.450 3.829 -1.936 1.00 97.12 81 GLU A CA 1
ATOM 653 C C . GLU A 1 81 ? 9.019 2.530 -1.239 1.00 97.12 81 GLU A C 1
ATOM 655 O O . GLU A 1 81 ? 8.309 2.574 -0.232 1.00 97.12 81 GLU A O 1
ATOM 660 N N . ALA A 1 82 ? 9.528 1.382 -1.699 1.00 96.25 82 ALA A N 1
ATOM 661 C CA . ALA A 1 82 ? 9.231 0.085 -1.095 1.00 96.25 82 ALA A CA 1
ATOM 662 C C . ALA A 1 82 ? 9.695 -0.007 0.371 1.00 96.25 82 ALA A C 1
ATOM 664 O O . ALA A 1 82 ? 8.998 -0.573 1.217 1.00 96.25 82 ALA A O 1
ATOM 665 N N . MET A 1 83 ? 10.856 0.570 0.703 1.00 97.38 83 MET A N 1
ATOM 666 C CA . MET A 1 83 ? 11.336 0.640 2.087 1.00 97.38 83 MET A CA 1
ATOM 667 C C . MET A 1 83 ? 10.425 1.508 2.961 1.00 97.38 83 MET A C 1
ATOM 669 O O . MET A 1 83 ? 10.064 1.084 4.059 1.00 97.38 83 MET A O 1
ATOM 673 N N . ALA A 1 84 ? 10.005 2.679 2.474 1.00 97.31 84 ALA A N 1
ATOM 674 C CA . ALA A 1 84 ? 9.113 3.572 3.211 1.00 97.31 84 ALA A CA 1
ATOM 675 C C . ALA A 1 84 ? 7.740 2.932 3.485 1.00 97.31 84 ALA A C 1
ATOM 677 O O . ALA A 1 84 ? 7.192 3.066 4.584 1.00 97.31 84 ALA A O 1
ATOM 678 N N . GL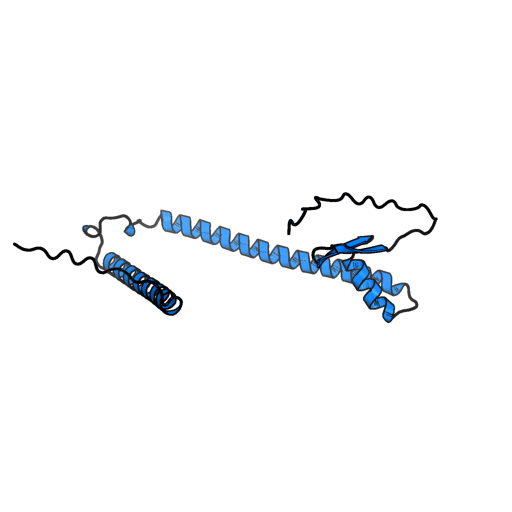U A 1 85 ? 7.190 2.202 2.511 1.00 97.00 85 GLU A N 1
ATOM 679 C CA . GLU A 1 85 ? 5.936 1.467 2.682 1.00 97.00 85 GLU A CA 1
ATOM 680 C C . GLU A 1 85 ? 6.075 0.344 3.718 1.00 97.00 85 GLU A C 1
ATOM 682 O O . GLU A 1 85 ? 5.253 0.239 4.634 1.00 97.00 85 GLU A O 1
ATOM 687 N N . ASN A 1 86 ? 7.158 -0.433 3.647 1.00 96.75 86 ASN A N 1
ATOM 688 C CA . ASN A 1 86 ? 7.442 -1.490 4.614 1.00 96.75 86 ASN A CA 1
ATOM 689 C C . ASN A 1 86 ? 7.623 -0.937 6.041 1.00 96.75 86 ASN A C 1
ATOM 691 O O . ASN A 1 86 ? 7.080 -1.493 6.995 1.00 96.75 86 ASN A O 1
ATOM 695 N N . GLU A 1 87 ? 8.324 0.186 6.216 1.00 97.12 87 GLU A N 1
ATOM 696 C CA . GLU A 1 87 ? 8.454 0.841 7.525 1.00 97.12 87 GLU A CA 1
ATOM 697 C C . GLU A 1 87 ? 7.104 1.306 8.082 1.00 97.12 87 GLU A C 1
ATOM 699 O O . GLU A 1 87 ? 6.828 1.144 9.275 1.00 97.12 87 GLU A O 1
ATOM 704 N N . LYS A 1 88 ? 6.243 1.875 7.231 1.00 96.31 88 LYS A N 1
ATOM 705 C CA . LYS A 1 88 ? 4.885 2.274 7.617 1.00 96.31 88 LYS A CA 1
ATOM 706 C C . LYS A 1 88 ? 4.066 1.063 8.054 1.00 96.31 88 LYS A C 1
ATOM 708 O O . LYS A 1 88 ? 3.395 1.116 9.085 1.00 96.31 88 LYS A O 1
ATOM 713 N N . GLU A 1 89 ? 4.141 -0.037 7.312 1.00 94.88 89 GLU A N 1
ATOM 714 C CA . GLU A 1 89 ? 3.444 -1.272 7.660 1.00 94.88 89 GLU A CA 1
ATOM 715 C C . GLU A 1 89 ? 3.959 -1.860 8.984 1.00 94.88 89 GLU A C 1
ATOM 717 O O . GLU A 1 89 ? 3.163 -2.270 9.829 1.00 94.88 89 GLU A O 1
ATOM 722 N N . GLN A 1 90 ? 5.274 -1.846 9.219 1.00 95.88 90 GLN A N 1
ATOM 723 C CA . GLN A 1 90 ? 5.862 -2.298 10.484 1.00 95.88 90 GLN A CA 1
ATOM 724 C C . GLN A 1 90 ? 5.419 -1.442 11.673 1.00 95.88 90 GLN A C 1
ATOM 726 O O . GLN A 1 90 ? 5.046 -1.995 12.711 1.00 95.88 90 GLN A O 1
ATOM 731 N N . LYS A 1 91 ? 5.393 -0.111 11.526 1.00 95.50 91 LYS A N 1
ATOM 732 C CA . LYS A 1 91 ? 4.872 0.799 12.561 1.00 95.50 91 LYS A CA 1
ATOM 733 C C . LYS A 1 91 ? 3.409 0.492 12.881 1.00 95.50 91 LYS A C 1
ATOM 735 O O . LYS A 1 91 ? 3.066 0.359 14.054 1.00 95.50 91 LYS A O 1
ATOM 740 N N . ASN A 1 92 ? 2.582 0.285 11.856 1.00 94.19 92 ASN A N 1
ATOM 741 C CA . ASN A 1 92 ? 1.171 -0.070 12.023 1.00 94.19 92 ASN A CA 1
ATOM 742 C C . ASN A 1 92 ? 0.989 -1.422 12.732 1.00 94.19 92 ASN A C 1
ATOM 744 O O . ASN A 1 92 ? 0.155 -1.551 13.630 1.00 94.19 92 ASN A O 1
ATOM 748 N N . LYS A 1 93 ? 1.788 -2.432 12.363 1.00 93.31 93 LYS A N 1
ATOM 749 C CA . LYS A 1 93 ? 1.786 -3.745 13.026 1.00 93.31 93 LYS A CA 1
ATOM 750 C C . LYS A 1 93 ? 2.153 -3.615 14.500 1.00 93.31 93 LYS A C 1
ATOM 752 O O . LYS A 1 93 ? 1.458 -4.161 15.353 1.00 93.31 93 LYS A O 1
ATOM 757 N N . HIS A 1 94 ? 3.201 -2.856 14.812 1.00 91.56 94 HIS A N 1
ATOM 758 C CA . HIS A 1 94 ? 3.632 -2.648 16.191 1.00 91.56 94 HIS A CA 1
ATOM 759 C C . HIS A 1 94 ? 2.570 -1.910 17.019 1.00 91.56 94 HIS A C 1
ATOM 761 O O . HIS A 1 94 ? 2.283 -2.320 18.144 1.00 91.56 94 HIS A O 1
ATOM 767 N N . SER A 1 95 ? 1.936 -0.866 16.468 1.00 90.31 95 SER A N 1
ATOM 768 C CA . SER A 1 95 ? 0.850 -0.159 17.158 1.00 90.31 95 SER A CA 1
ATOM 769 C C . SER A 1 95 ? -0.371 -1.048 17.390 1.00 90.31 95 SER A C 1
ATOM 771 O O . SER A 1 95 ? -0.982 -0.978 18.450 1.00 90.31 95 SER A O 1
ATOM 773 N N . LEU A 1 96 ? -0.711 -1.919 16.435 1.00 90.62 96 LEU A N 1
ATOM 774 C CA . LEU A 1 96 ? -1.835 -2.845 16.575 1.00 90.62 96 LEU A CA 1
ATOM 775 C C . LEU A 1 96 ? -1.581 -3.862 17.693 1.00 90.62 96 LEU A C 1
ATOM 777 O O . LEU A 1 96 ? -2.432 -4.043 18.559 1.00 90.62 96 LEU A O 1
ATOM 781 N N . VAL A 1 97 ? -0.386 -4.458 17.731 1.00 90.50 97 VAL A N 1
ATOM 782 C CA . VAL A 1 97 ? 0.010 -5.391 18.799 1.00 90.50 97 VAL A CA 1
ATOM 783 C C . VAL A 1 97 ? 0.025 -4.702 20.167 1.00 90.50 97 VAL A C 1
ATOM 785 O O . VAL A 1 97 ? -0.396 -5.301 21.158 1.00 90.50 97 VAL A O 1
ATOM 788 N N . GLN A 1 98 ? 0.486 -3.451 20.238 1.00 88.00 98 GLN A N 1
ATOM 789 C CA . GLN A 1 98 ? 0.478 -2.672 21.476 1.00 88.00 98 GLN A CA 1
ATOM 790 C C . GLN A 1 98 ? -0.954 -2.393 21.957 1.00 88.00 98 GLN A C 1
ATOM 792 O O . GLN A 1 98 ? -1.279 -2.707 23.102 1.00 88.00 98 GLN A O 1
ATOM 797 N N . ASN A 1 99 ? -1.830 -1.915 21.069 1.00 84.44 99 ASN A N 1
ATOM 798 C CA . ASN A 1 99 ? -3.242 -1.676 21.375 1.00 84.44 99 ASN A CA 1
ATOM 799 C C . ASN A 1 99 ? -3.956 -2.958 21.826 1.00 84.44 99 ASN A C 1
ATOM 801 O O . ASN A 1 99 ? -4.758 -2.928 22.754 1.00 84.44 99 ASN A O 1
ATOM 805 N N . GLU A 1 100 ? -3.663 -4.107 21.211 1.00 83.56 100 GLU A N 1
ATOM 806 C CA . GLU A 1 100 ? -4.214 -5.391 21.653 1.00 83.56 100 GLU A CA 1
ATOM 807 C C . GLU A 1 100 ? -3.769 -5.769 23.067 1.00 83.56 100 GLU A C 1
ATOM 809 O O . GLU A 1 100 ? -4.567 -6.311 23.831 1.00 83.56 100 GLU A O 1
ATOM 814 N N . ARG A 1 101 ? -2.507 -5.513 23.433 1.00 81.81 101 ARG A N 1
ATOM 815 C CA . ARG A 1 101 ? -2.014 -5.767 24.796 1.00 81.81 101 ARG A CA 1
ATOM 816 C C . ARG A 1 101 ? -2.690 -4.850 25.809 1.00 81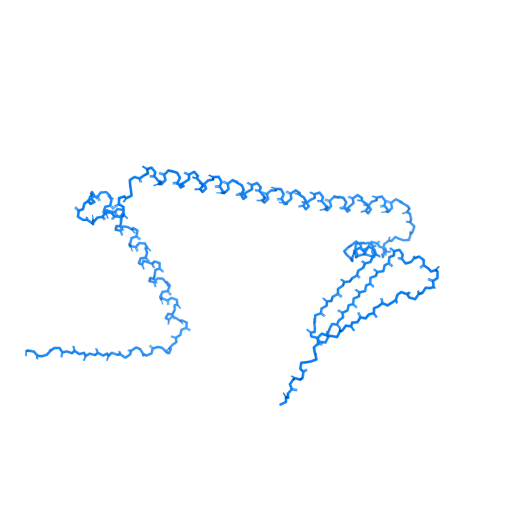.81 101 ARG A C 1
ATOM 818 O O . ARG A 1 101 ? -3.127 -5.328 26.851 1.00 81.81 101 ARG A O 1
ATOM 825 N N . GLU A 1 102 ? -2.812 -3.566 25.493 1.00 81.75 102 GLU A N 1
ATOM 826 C CA . GLU A 1 102 ? -3.497 -2.588 26.344 1.00 81.75 102 GLU A CA 1
ATOM 827 C C . GLU A 1 102 ? -4.980 -2.941 26.515 1.00 81.75 102 GLU A C 1
ATOM 829 O O . GLU A 1 102 ? -5.473 -2.986 27.640 1.00 81.75 102 GLU A O 1
ATOM 834 N N . ASN A 1 103 ? -5.662 -3.328 25.434 1.00 75.62 103 ASN A N 1
ATOM 835 C CA . ASN A 1 103 ? -7.057 -3.771 25.477 1.00 75.62 103 ASN A CA 1
ATOM 836 C C . ASN A 1 103 ? -7.257 -5.104 26.208 1.00 75.62 103 ASN A C 1
ATOM 838 O O . ASN A 1 103 ? -8.304 -5.302 26.815 1.00 75.62 103 ASN A O 1
ATOM 842 N N . LYS A 1 104 ? -6.290 -6.031 26.167 1.00 72.75 104 LYS A N 1
ATOM 843 C CA . LYS A 1 104 ? -6.343 -7.273 26.964 1.00 72.75 104 LYS A CA 1
ATOM 844 C C . LYS A 1 104 ? -6.224 -7.002 28.462 1.00 72.75 104 LYS A C 1
ATOM 846 O O . LYS A 1 104 ? -6.801 -7.744 29.250 1.00 72.75 104 LYS A O 1
ATOM 851 N N . ASN A 1 105 ? -5.477 -5.967 28.837 1.00 65.75 105 ASN A N 1
ATOM 852 C CA . ASN A 1 105 ? -5.321 -5.549 30.228 1.00 65.75 105 ASN A CA 1
ATOM 853 C C . ASN A 1 105 ? -6.476 -4.652 30.700 1.00 65.75 105 ASN A C 1
ATOM 855 O O . ASN A 1 105 ? -6.711 -4.542 31.902 1.00 65.75 105 ASN A O 1
ATOM 859 N N . ALA A 1 106 ? -7.200 -4.021 29.773 1.00 72.62 106 ALA A N 1
ATOM 860 C CA . ALA A 1 106 ? -8.420 -3.301 30.078 1.00 72.62 106 ALA A CA 1
ATOM 861 C C . ALA A 1 106 ? -9.522 -4.292 30.471 1.00 72.62 106 ALA A C 1
ATOM 863 O O . ALA A 1 106 ? -9.828 -5.246 29.755 1.00 72.62 106 ALA A O 1
ATOM 864 N N . GLU A 1 107 ? -10.144 -4.055 31.623 1.00 76.31 107 GLU A N 1
ATOM 865 C CA . GLU A 1 107 ? -11.336 -4.788 32.024 1.00 76.31 107 GLU A CA 1
ATOM 866 C C . GLU A 1 107 ? -12.401 -4.619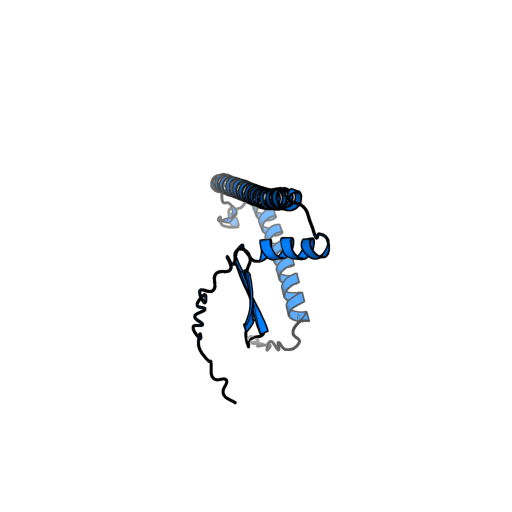 30.932 1.00 76.31 107 GLU A C 1
ATOM 868 O O . GLU A 1 107 ? -12.824 -3.497 30.640 1.00 76.31 107 GLU A O 1
ATOM 873 N N . LYS A 1 108 ? -12.811 -5.727 30.301 1.00 80.81 108 LYS A N 1
ATOM 874 C CA . LYS A 1 108 ? -13.796 -5.748 29.211 1.00 80.81 108 LYS A CA 1
ATOM 875 C C . LYS A 1 108 ? -15.209 -5.475 29.721 1.00 80.81 108 LYS A C 1
ATOM 877 O O . LYS A 1 108 ? -16.100 -6.320 29.677 1.00 80.81 108 LYS A O 1
ATOM 882 N N . TRP A 1 109 ? -15.417 -4.281 30.249 1.00 83.38 109 TRP A N 1
ATOM 883 C CA . TRP A 1 109 ? -16.666 -3.892 30.879 1.00 83.38 109 TRP A CA 1
ATOM 884 C C . TRP A 1 109 ? -17.846 -3.962 29.905 1.00 83.38 109 TRP A C 1
ATOM 886 O O . TRP A 1 109 ? -18.938 -4.302 30.330 1.00 83.38 109 TRP A O 1
ATOM 896 N N . TRP A 1 110 ? -17.638 -3.743 28.602 1.00 78.81 110 TRP A N 1
ATOM 897 C CA . TRP A 1 110 ? -18.696 -3.835 27.586 1.00 78.81 110 TRP A CA 1
ATOM 898 C C . TRP A 1 110 ? -19.248 -5.256 27.366 1.00 78.81 110 TRP A C 1
ATOM 900 O O . TRP A 1 110 ? -20.283 -5.398 26.724 1.00 78.81 110 TRP A O 1
ATOM 910 N N . GLU A 1 111 ? -18.588 -6.304 27.876 1.00 81.62 111 GLU A N 1
ATOM 911 C CA . GLU A 1 111 ? -19.115 -7.680 27.872 1.00 81.62 111 GLU A CA 1
ATOM 912 C C . GLU A 1 111 ? -20.015 -7.964 29.094 1.00 81.62 111 GLU A C 1
ATOM 914 O O . GLU A 1 111 ? -20.729 -8.968 29.112 1.00 81.62 111 GLU A O 1
ATOM 919 N N . LYS A 1 112 ? -20.007 -7.094 30.115 1.00 84.25 112 LYS A N 1
ATOM 920 C CA . LYS A 1 112 ? -20.829 -7.255 31.323 1.00 84.25 112 LYS A CA 1
ATOM 921 C C . LYS A 1 112 ? -22.291 -6.903 31.061 1.00 84.25 112 LYS A C 1
ATOM 923 O O . LYS A 1 112 ? -22.626 -6.140 30.154 1.00 84.25 112 LYS A O 1
ATOM 928 N N . SER A 1 113 ? -23.177 -7.430 31.906 1.00 81.88 113 SER A N 1
ATOM 929 C CA . SER A 1 113 ? -24.597 -7.077 31.860 1.00 81.88 113 SER A CA 1
ATOM 930 C C . SER A 1 113 ? -24.777 -5.565 32.058 1.00 81.88 113 SER A C 1
ATOM 932 O O . SER A 1 113 ? -24.121 -5.000 32.934 1.00 81.88 113 SER A O 1
ATOM 934 N N . PRO A 1 114 ? -25.709 -4.890 31.356 1.00 79.38 114 PRO A N 1
ATOM 935 C CA . PRO A 1 114 ? -25.957 -3.457 31.542 1.00 79.38 114 PRO A CA 1
ATOM 936 C C . PRO A 1 114 ? -26.261 -3.049 32.993 1.00 79.38 114 PRO A C 1
ATOM 938 O O . PRO A 1 114 ? -26.057 -1.901 33.369 1.00 79.38 114 PRO A O 1
ATOM 941 N N . LYS A 1 115 ? -26.740 -3.990 33.819 1.00 84.25 115 LYS A N 1
ATOM 942 C CA . LYS A 1 115 ? -27.022 -3.783 35.249 1.00 84.25 115 LYS A CA 1
ATOM 943 C C . LYS A 1 115 ? -25.764 -3.718 36.124 1.00 84.25 115 LYS A C 1
ATOM 945 O O . LYS A 1 115 ? -25.838 -3.238 37.247 1.00 84.25 115 LYS A O 1
ATOM 950 N N . GLU A 1 116 ? -24.644 -4.229 35.625 1.00 84.44 116 GLU A N 1
ATOM 951 C CA . GLU A 1 116 ? -23.351 -4.308 36.317 1.00 84.44 116 GLU A CA 1
ATOM 952 C C . GLU A 1 116 ? -22.403 -3.171 35.904 1.00 84.44 116 GLU A C 1
ATOM 954 O O . GLU A 1 116 ? -21.290 -3.065 36.419 1.00 84.44 116 GLU A O 1
ATOM 959 N N . LEU A 1 117 ? -22.838 -2.322 34.967 1.00 85.69 117 LEU A N 1
ATOM 960 C CA . LEU A 1 117 ? -22.087 -1.173 34.483 1.00 85.69 117 LEU A CA 1
ATOM 961 C C . LEU A 1 117 ? -22.255 0.021 35.420 1.00 85.69 117 LEU A C 1
ATOM 963 O O . LEU A 1 117 ? -23.351 0.317 35.898 1.00 85.69 117 LEU A O 1
ATOM 967 N N . ASN A 1 118 ? -21.170 0.757 35.642 1.00 88.38 118 ASN A N 1
ATOM 968 C CA . ASN A 1 118 ? -21.245 2.026 36.357 1.00 88.38 118 ASN A CA 1
ATOM 969 C C . ASN A 1 118 ? -21.816 3.143 35.456 1.00 88.38 118 ASN A C 1
ATOM 971 O O . ASN A 1 118 ? -21.960 2.998 34.239 1.00 88.38 118 ASN A O 1
ATOM 975 N N . LEU A 1 119 ? -22.145 4.291 36.057 1.00 89.50 119 LEU A N 1
ATOM 976 C CA . LEU A 1 119 ? -22.788 5.403 35.348 1.00 89.50 119 LEU A CA 1
ATOM 977 C C . LEU A 1 119 ? -21.950 5.928 34.169 1.00 89.50 119 LEU A C 1
ATOM 979 O O . LEU A 1 119 ? -22.505 6.284 33.127 1.00 89.50 119 LEU A O 1
ATOM 983 N N . THR A 1 120 ? -20.623 5.965 34.306 1.00 87.19 120 THR A N 1
ATOM 984 C CA . THR A 1 120 ? -19.725 6.463 33.255 1.00 87.19 120 THR A CA 1
ATOM 985 C C . THR A 1 120 ? -19.653 5.496 32.072 1.00 87.19 120 THR A C 1
ATOM 987 O O . THR A 1 120 ? -19.747 5.934 30.926 1.00 87.19 120 THR A O 1
ATOM 990 N N . GLN A 1 121 ? -19.596 4.188 32.331 1.00 87.88 121 GLN A N 1
ATOM 991 C CA . GLN A 1 121 ? -19.663 3.130 31.316 1.00 87.88 121 GLN A CA 1
ATOM 992 C C . GLN A 1 121 ? -21.001 3.135 30.570 1.00 87.88 121 GLN A C 1
ATOM 994 O O . GLN A 1 121 ? -21.015 3.084 29.342 1.00 87.88 121 GLN A O 1
ATOM 999 N N . LEU A 1 122 ? -22.124 3.268 31.283 1.00 88.44 122 LEU A N 1
ATOM 1000 C CA . LEU A 1 122 ? -23.457 3.366 30.673 1.00 88.44 122 LEU A CA 1
ATOM 1001 C C . LEU A 1 122 ? -23.598 4.600 29.782 1.00 88.44 122 LEU A C 1
ATOM 1003 O O . LEU A 1 122 ? -24.150 4.521 28.687 1.00 88.44 122 LEU A O 1
ATOM 1007 N N . THR A 1 123 ? -23.074 5.735 30.239 1.00 90.06 123 THR A N 1
ATOM 1008 C CA . THR A 1 123 ? -23.088 6.983 29.470 1.00 90.06 123 THR A CA 1
ATOM 1009 C C . THR A 1 123 ? -22.229 6.857 28.212 1.00 90.06 123 THR A C 1
ATOM 1011 O O . THR A 1 123 ? -22.641 7.288 27.139 1.00 90.06 123 THR A O 1
ATOM 1014 N N . CYS A 1 124 ? -21.061 6.218 28.311 1.00 88.94 124 CYS A N 1
ATOM 1015 C CA . CYS A 1 124 ? -20.214 5.918 27.157 1.00 88.94 124 CYS A CA 1
ATOM 1016 C C . CYS A 1 124 ? -20.928 4.995 26.155 1.00 88.94 124 CYS A C 1
ATOM 1018 O O . CYS A 1 124 ? -21.004 5.322 24.973 1.00 88.94 124 CYS A O 1
ATOM 1020 N N . LEU A 1 125 ? -21.526 3.896 26.631 1.00 89.50 125 LEU A N 1
ATOM 1021 C CA . LEU A 1 125 ? -22.274 2.957 25.793 1.00 89.50 125 LEU A CA 1
ATOM 1022 C C . LEU A 1 125 ? -23.441 3.643 25.073 1.00 89.50 125 LEU A C 1
ATOM 1024 O O . LEU A 1 125 ? -23.648 3.418 23.883 1.00 89.50 125 LEU A O 1
ATOM 1028 N N . LYS A 1 126 ? -24.173 4.515 25.775 1.00 92.31 126 LYS A N 1
ATOM 1029 C CA . LYS A 1 126 ? -25.263 5.303 25.196 1.00 92.31 126 LYS A CA 1
ATOM 1030 C C . LYS A 1 126 ? -24.775 6.168 24.031 1.00 92.31 126 LYS A C 1
ATOM 1032 O O . LYS A 1 126 ? -25.349 6.068 22.952 1.00 92.31 126 LYS A O 1
ATOM 1037 N N . HIS A 1 127 ? -23.720 6.961 24.223 1.00 93.44 127 HIS A N 1
ATOM 1038 C CA . HIS A 1 127 ? -23.195 7.828 23.162 1.00 93.44 127 HIS A CA 1
ATOM 1039 C C . HIS A 1 127 ? -22.742 7.028 21.934 1.00 93.44 127 HIS A C 1
ATOM 1041 O O . HIS A 1 127 ? -23.076 7.385 20.811 1.00 93.44 127 HIS A O 1
ATOM 1047 N N . VAL A 1 128 ? -22.051 5.899 22.134 1.00 92.25 128 VAL A N 1
ATOM 1048 C CA . VAL A 1 128 ? -21.613 5.037 21.020 1.00 92.25 128 VAL A CA 1
ATOM 1049 C C . VAL A 1 128 ? -22.807 4.475 20.238 1.00 92.25 128 VAL A C 1
ATOM 1051 O O . VAL A 1 128 ? -22.759 4.391 19.011 1.00 92.25 128 VAL A O 1
ATOM 1054 N N . LEU A 1 129 ? -23.890 4.099 20.925 1.00 92.94 129 LEU A N 1
ATOM 1055 C CA . LEU A 1 129 ? -25.116 3.628 20.275 1.00 92.94 129 LEU A CA 1
ATOM 1056 C C . LEU A 1 129 ? -25.856 4.750 19.536 1.00 92.94 129 LEU A C 1
ATOM 1058 O O . LEU A 1 129 ? -26.414 4.499 18.469 1.00 92.94 129 LEU A O 1
ATOM 1062 N N . GLU A 1 130 ? -25.856 5.972 20.069 1.00 95.38 130 GLU A N 1
ATOM 1063 C CA . GLU A 1 130 ? -26.419 7.152 19.401 1.00 95.38 130 GLU A CA 1
ATOM 1064 C C . GLU A 1 130 ? -25.637 7.496 18.125 1.00 95.38 130 GLU A C 1
ATOM 1066 O O . GLU A 1 130 ? -26.244 7.675 17.068 1.00 95.38 130 GLU A O 1
ATOM 1071 N N . ASP A 1 131 ? -24.304 7.473 18.185 1.00 94.62 131 ASP A N 1
ATOM 1072 C CA . ASP A 1 131 ? -23.434 7.665 17.020 1.00 94.62 131 ASP A CA 1
ATOM 1073 C C . ASP A 1 131 ? -23.648 6.580 15.960 1.00 94.62 131 ASP A C 1
ATOM 1075 O O . ASP A 1 131 ? -23.705 6.865 14.760 1.00 94.62 131 ASP A O 1
ATOM 1079 N N . LEU A 1 132 ? -23.780 5.317 16.384 1.00 94.38 132 LEU A N 1
ATOM 1080 C CA . LEU A 1 132 ? -24.073 4.210 15.477 1.00 94.38 132 LEU A CA 1
ATOM 1081 C C . LEU A 1 132 ? -25.434 4.397 14.807 1.00 94.38 132 LEU A C 1
ATOM 1083 O O . LEU A 1 132 ? -25.542 4.230 13.594 1.00 94.38 132 LEU A O 1
ATOM 1087 N N . LYS A 1 133 ? -26.458 4.766 15.582 1.00 95.06 133 LYS A N 1
ATOM 1088 C CA . LYS A 1 133 ? -27.796 5.043 15.061 1.00 95.06 133 LYS A CA 1
ATOM 1089 C C . LYS A 1 133 ? -27.753 6.149 14.009 1.00 95.06 133 LYS A C 1
ATOM 1091 O O . LYS A 1 133 ? -28.293 5.953 12.930 1.00 95.06 133 LYS A O 1
ATOM 1096 N N . MET A 1 134 ? -27.056 7.252 14.279 1.00 95.31 134 MET A N 1
ATOM 1097 C CA . MET A 1 134 ? -26.908 8.359 13.331 1.00 95.31 134 MET A CA 1
ATOM 1098 C C . MET A 1 134 ? -26.266 7.906 12.012 1.00 95.31 134 MET A C 1
ATOM 1100 O O . MET A 1 134 ? -26.771 8.234 10.941 1.00 95.31 134 MET A O 1
ATOM 1104 N N . LYS A 1 135 ? -25.194 7.105 12.074 1.00 94.62 135 LYS A N 1
ATOM 1105 C CA .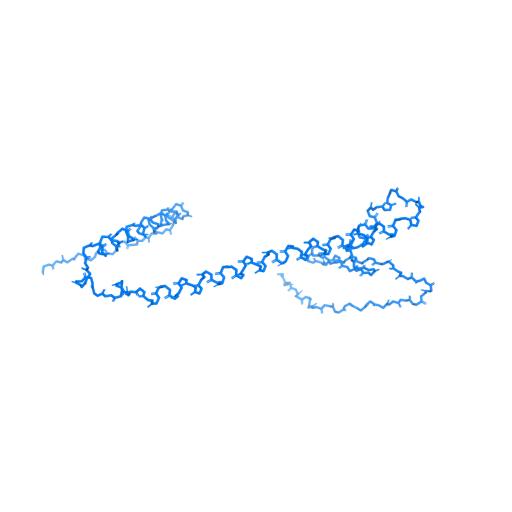 LYS A 1 135 ? -24.534 6.556 10.875 1.00 94.62 135 LYS A CA 1
ATOM 1106 C C . LYS A 1 135 ? -25.435 5.606 10.091 1.00 94.62 135 LYS A C 1
ATOM 1108 O O . LYS A 1 135 ? -25.414 5.610 8.863 1.00 94.62 135 LYS A O 1
ATOM 1113 N N . VAL A 1 136 ? -26.210 4.773 10.784 1.00 93.75 136 VAL A N 1
ATOM 1114 C CA . VAL A 1 136 ? -27.183 3.886 10.138 1.00 93.75 136 VAL A CA 1
ATOM 1115 C C . 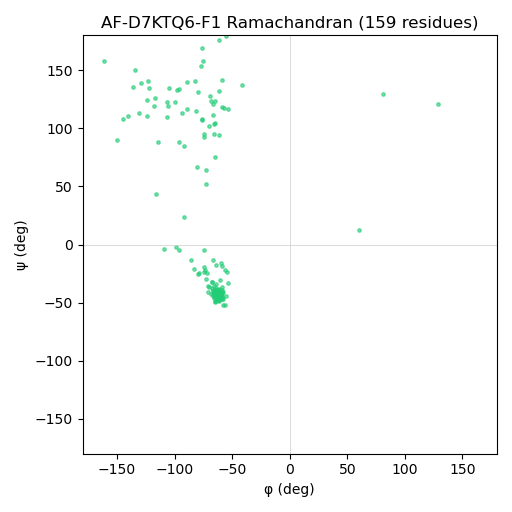VAL A 1 136 ? -28.271 4.713 9.466 1.00 93.75 136 VAL A C 1
ATOM 1117 O O . VAL A 1 136 ? -28.508 4.507 8.282 1.00 93.75 136 VAL A O 1
ATOM 1120 N N . ASP A 1 137 ? -28.862 5.678 10.175 1.00 91.88 137 ASP A N 1
ATOM 1121 C CA . ASP A 1 137 ? -29.903 6.571 9.660 1.00 91.88 137 ASP A CA 1
ATOM 1122 C C . ASP A 1 137 ? -29.423 7.304 8.397 1.00 91.88 137 ASP A C 1
ATOM 1124 O O . ASP A 1 137 ? -30.131 7.316 7.387 1.00 91.88 137 ASP A O 1
ATOM 1128 N N . GLU A 1 138 ? -28.186 7.809 8.412 1.00 92.69 138 GLU A N 1
ATOM 1129 C CA . GLU A 1 138 ? -27.520 8.410 7.257 1.00 92.69 138 GLU A CA 1
ATOM 1130 C C . GLU A 1 138 ? -27.468 7.435 6.066 1.00 92.69 138 GLU A C 1
ATOM 1132 O O . GLU A 1 138 ? -27.966 7.759 4.985 1.00 92.69 138 GLU A O 1
ATOM 1137 N N . ILE A 1 139 ? -26.970 6.209 6.259 1.00 89.62 139 ILE A N 1
ATOM 1138 C CA . ILE A 1 139 ? -26.929 5.180 5.205 1.00 89.62 139 ILE A CA 1
ATOM 1139 C C . ILE A 1 139 ? -28.333 4.858 4.680 1.00 89.62 139 ILE A C 1
ATOM 1141 O O . ILE A 1 139 ? -28.538 4.823 3.465 1.00 89.62 139 ILE A O 1
ATOM 1145 N N . THR A 1 140 ? -29.317 4.646 5.558 1.00 81.19 140 THR A N 1
ATOM 1146 C CA . THR A 1 140 ? -30.698 4.369 5.130 1.00 81.19 140 THR A CA 1
ATOM 1147 C C . THR A 1 140 ? -31.261 5.516 4.302 1.00 81.19 140 THR A C 1
ATOM 1149 O O . THR A 1 140 ? -31.884 5.263 3.274 1.00 81.19 140 THR A O 1
ATOM 1152 N N . SER A 1 141 ? -31.001 6.769 4.685 1.00 81.62 141 SER A N 1
ATOM 1153 C CA . SER A 1 141 ? -31.461 7.938 3.932 1.00 81.62 141 SER A CA 1
ATOM 1154 C C . SER A 1 141 ? -30.929 7.954 2.491 1.00 81.62 141 SER A C 1
ATOM 1156 O O . SER A 1 141 ? -31.699 8.199 1.561 1.00 81.62 141 SER A O 1
ATOM 1158 N N . TYR A 1 142 ? -29.660 7.586 2.278 1.00 75.81 142 TYR A N 1
ATOM 1159 C CA . TYR A 1 142 ? -29.074 7.454 0.940 1.00 75.81 142 TYR A CA 1
ATOM 1160 C C . TYR A 1 142 ? -29.679 6.285 0.143 1.00 75.81 142 TYR A C 1
ATOM 1162 O O . TYR A 1 142 ? -29.909 6.396 -1.065 1.00 75.81 142 TYR A O 1
ATOM 1170 N N . VAL A 1 143 ? -29.984 5.164 0.802 1.00 74.00 143 VAL A N 1
ATOM 1171 C CA . VAL A 1 143 ? -30.620 3.999 0.160 1.00 74.00 143 VAL A CA 1
ATOM 1172 C C . VAL A 1 143 ? -32.056 4.314 -0.287 1.00 74.00 143 VAL A C 1
ATOM 1174 O O . VAL A 1 143 ? -32.451 3.923 -1.384 1.00 74.00 143 VAL A O 1
ATOM 1177 N N . PHE A 1 144 ? -32.826 5.074 0.499 1.00 62.03 144 PHE A N 1
ATOM 1178 C CA . PHE A 1 144 ? -34.193 5.474 0.133 1.00 62.03 144 PHE A CA 1
ATOM 1179 C C . PHE A 1 144 ? -34.251 6.528 -0.984 1.00 62.03 144 PHE A C 1
ATOM 1181 O O . PHE A 1 144 ? -35.240 6.592 -1.710 1.00 62.03 144 PHE A O 1
ATOM 1188 N N . GLN A 1 145 ? -33.200 7.331 -1.167 1.00 59.06 145 GLN A N 1
ATOM 1189 C CA . GLN A 1 145 ? -33.121 8.310 -2.260 1.00 59.06 145 GLN A CA 1
ATOM 1190 C C . GLN A 1 145 ? -32.754 7.679 -3.613 1.00 59.06 145 GLN A C 1
ATOM 1192 O O . GLN A 1 145 ? -33.082 8.235 -4.658 1.00 59.06 145 GLN A O 1
ATOM 1197 N N . THR A 1 146 ? -32.090 6.519 -3.617 1.00 58.16 146 THR A N 1
ATOM 1198 C CA . THR A 1 146 ? -31.557 5.889 -4.840 1.00 58.16 146 THR A CA 1
ATOM 1199 C C . THR A 1 146 ? -32.472 4.823 -5.455 1.00 58.16 146 THR A C 1
ATOM 1201 O O . THR A 1 146 ? -32.177 4.343 -6.548 1.00 58.16 146 THR A O 1
ATOM 1204 N N . ASN A 1 147 ? -33.605 4.479 -4.824 1.00 50.34 147 ASN A N 1
ATOM 1205 C CA . ASN A 1 147 ? -34.554 3.489 -5.351 1.00 50.34 147 ASN A CA 1
ATOM 1206 C C . ASN A 1 147 ? -36.031 3.834 -5.044 1.00 50.34 147 ASN A C 1
ATOM 1208 O O . ASN A 1 147 ? -36.479 3.627 -3.916 1.00 50.34 147 ASN A O 1
ATOM 1212 N N . PRO A 1 148 ? -36.845 4.249 -6.040 1.00 49.28 148 PRO A N 1
ATOM 1213 C CA . PRO A 1 148 ? -38.267 4.558 -5.835 1.00 49.28 148 PRO A CA 1
ATOM 1214 C C . PRO A 1 148 ? -39.189 3.336 -5.647 1.00 49.28 148 PRO A C 1
ATOM 1216 O O . PRO A 1 148 ? -40.381 3.510 -5.417 1.00 49.28 148 PRO A O 1
ATOM 1219 N N . ASN A 1 149 ? -38.688 2.100 -5.781 1.00 50.88 149 ASN A N 1
ATOM 1220 C CA . ASN A 1 149 ? -39.520 0.902 -5.985 1.00 50.88 149 ASN A CA 1
ATOM 1221 C C . ASN A 1 149 ? -39.453 -0.139 -4.853 1.00 50.88 149 ASN A C 1
ATOM 1223 O O . ASN A 1 149 ? -39.410 -1.339 -5.121 1.00 50.88 149 ASN A O 1
ATOM 1227 N N . TYR A 1 150 ? -39.499 0.278 -3.586 1.00 45.94 150 TYR A N 1
ATOM 1228 C CA . TYR A 1 150 ? -39.727 -0.661 -2.480 1.00 45.94 150 TYR A CA 1
ATOM 1229 C C . TYR A 1 150 ? -41.060 -0.377 -1.793 1.00 45.94 150 TYR A C 1
ATOM 1231 O O . TYR A 1 150 ? -41.155 0.364 -0.818 1.00 45.94 150 TYR A O 1
ATOM 1239 N N . HIS A 1 151 ? -42.109 -1.010 -2.317 1.00 47.22 151 HIS A N 1
ATOM 1240 C CA . HIS A 1 151 ? -43.407 -1.093 -1.665 1.00 47.22 151 HIS A CA 1
ATOM 1241 C C . HIS A 1 151 ? -43.298 -2.103 -0.509 1.00 47.22 151 HIS A C 1
ATOM 1243 O O . HIS A 1 151 ? -43.449 -3.309 -0.700 1.00 47.22 151 HIS A O 1
ATOM 1249 N N . VAL A 1 152 ? -42.994 -1.627 0.701 1.00 47.09 152 VAL A N 1
ATOM 1250 C CA . VAL A 1 152 ? -43.123 -2.442 1.916 1.00 47.09 152 VAL A CA 1
ATOM 1251 C C . VAL A 1 152 ? -44.606 -2.508 2.265 1.00 47.09 152 VAL A C 1
ATOM 1253 O O . VAL A 1 152 ? -45.219 -1.519 2.666 1.00 47.09 152 VAL A O 1
ATOM 1256 N N . GLY A 1 153 ? -45.201 -3.678 2.034 1.00 36.97 153 GLY A N 1
ATOM 1257 C CA . GLY A 1 153 ? -46.579 -3.976 2.395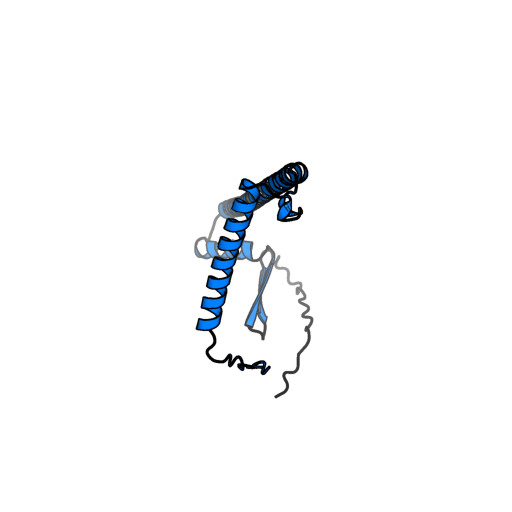 1.00 36.97 153 GLY A CA 1
ATOM 1258 C C . GLY A 1 153 ? -46.789 -3.813 3.897 1.00 36.97 153 GLY A C 1
ATOM 1259 O O . GLY A 1 153 ? -46.176 -4.511 4.704 1.00 36.97 153 GLY A O 1
ATOM 1260 N N . SER A 1 154 ? -47.673 -2.888 4.267 1.00 42.12 154 SER A N 1
ATOM 1261 C CA . SER A 1 154 ? -48.225 -2.804 5.616 1.00 42.12 154 SER A CA 1
ATOM 1262 C C . SER A 1 154 ? -49.050 -4.059 5.894 1.00 42.12 154 SER A C 1
ATOM 1264 O O . SER A 1 154 ? -50.166 -4.185 5.398 1.00 42.12 154 SER A O 1
ATOM 1266 N N . SER A 1 155 ? -48.517 -4.985 6.692 1.00 41.03 155 SER A N 1
ATOM 1267 C CA . SER A 1 155 ? -49.318 -6.044 7.309 1.00 41.03 155 SER A CA 1
ATOM 1268 C C . SER A 1 155 ? -49.785 -5.567 8.681 1.00 41.03 155 SER A C 1
ATOM 1270 O O . SER A 1 155 ? -49.154 -5.819 9.706 1.00 41.03 155 SER A O 1
ATOM 1272 N N . SER A 1 156 ? -50.898 -4.843 8.692 1.00 47.50 156 SER A N 1
ATOM 1273 C CA . SER A 1 156 ? -51.649 -4.490 9.890 1.00 47.50 156 SER A CA 1
ATOM 1274 C C . SER A 1 156 ? -52.420 -5.708 10.406 1.00 47.50 156 SER A C 1
ATOM 1276 O O . SER A 1 156 ? -53.550 -5.952 9.997 1.00 47.50 156 SER A O 1
ATOM 1278 N N . ASN A 1 157 ? -51.850 -6.443 11.363 1.00 37.59 157 ASN A N 1
ATOM 1279 C CA . ASN A 1 157 ? -52.640 -7.339 12.212 1.00 37.59 157 ASN A CA 1
ATOM 1280 C C . ASN A 1 157 ? -52.979 -6.615 13.515 1.00 37.59 157 ASN A C 1
ATOM 1282 O O . ASN A 1 157 ? -52.250 -6.664 14.503 1.00 37.59 157 ASN A O 1
ATOM 1286 N N . PHE A 1 158 ? -54.103 -5.896 13.468 1.00 38.56 158 PHE A N 1
ATOM 1287 C CA . PHE A 1 158 ? -54.777 -5.351 14.638 1.00 38.56 158 PHE A CA 1
ATOM 1288 C C . PHE A 1 158 ? -55.367 -6.491 15.474 1.00 38.56 158 PHE A C 1
ATOM 1290 O O . PHE A 1 158 ? -56.194 -7.270 15.006 1.00 38.56 158 PHE A O 1
ATOM 1297 N N . ILE A 1 159 ? -54.965 -6.526 16.740 1.00 43.34 159 ILE A N 1
ATOM 1298 C CA . ILE A 1 159 ? -55.596 -7.283 17.819 1.00 43.34 159 ILE A CA 1
ATOM 1299 C C . ILE A 1 159 ? -57.034 -6.767 18.009 1.00 43.34 159 ILE A C 1
ATOM 1301 O O . ILE A 1 159 ? -57.248 -5.560 18.146 1.00 43.34 159 ILE A O 1
ATOM 1305 N N . ARG A 1 160 ? -58.022 -7.667 18.090 1.00 43.19 160 ARG A N 1
ATOM 1306 C CA . ARG A 1 160 ? -59.311 -7.382 18.739 1.00 43.19 160 ARG A CA 1
ATOM 1307 C C . ARG A 1 160 ? -59.587 -8.416 19.829 1.00 43.19 160 ARG A C 1
ATOM 1309 O O . ARG A 1 160 ? -59.877 -9.556 19.499 1.00 43.19 160 ARG A O 1
ATOM 1316 N N . LYS A 1 161 ? -59.525 -7.888 21.058 1.00 49.50 161 LYS A N 1
ATOM 1317 C CA . LYS A 1 161 ? -60.160 -8.268 22.333 1.00 49.50 161 LYS A CA 1
ATOM 1318 C C . LYS A 1 161 ? -60.081 -9.718 22.792 1.00 49.50 161 LYS A C 1
ATOM 1320 O O . LYS A 1 161 ? -60.758 -10.569 22.188 1.00 49.50 161 LYS A O 1
#

Solvent-accessible surface area (backbone atoms only — not comparable to full-atom values): 10261 Å² total; per-residue (Å²): 137,84,82,77,81,78,69,93,75,90,78,86,86,79,82,76,91,59,99,63,86,77,69,71,46,76,48,78,47,78,44,97,81,80,46,78,48,77,43,37,41,59,52,46,70,60,48,51,57,50,56,66,51,45,83,77,48,85,84,65,78,70,52,61,58,50,51,52,51,53,53,52,47,54,51,50,53,53,50,52,52,54,49,54,52,51,52,51,51,50,54,52,52,52,51,50,55,49,51,52,52,55,54,69,70,41,80,69,62,88,78,49,60,80,88,76,51,53,74,68,57,49,52,51,52,49,51,54,52,51,54,50,48,52,54,48,52,51,54,51,54,56,55,61,73,75,47,97,83,74,85,77,79,83,80,80,81,78,88,80,134

Organism: Arabidopsis lyrata subsp. lyrata (NCBI:txid81972)

Radius of gyration: 32.93 Å; Cα contacts (8 Å, |Δi|>4): 45; chains: 1; bounding box: 89×35×76 Å

pLDDT: mean 75.08, std 16.85, range [36.97, 97.38]

Secondary structure (DSSP, 8-state):
-------PPP--------S----SEEEEEE-TTS-EEEEEES-HHHHHHHHHHHTT-SS-THHHHHHHHHHHHHHHHHHHHHHHHHHHHHHHHHHHHHHHHHHHHS--GGGS-GGG--HHHHHHHHHHHHHHHHHHHHHHHHHHHH-S-------------

Sequence (161 aa):
MVRKNLGRRKIEIEKIKNQSNLQEIAIIVFSPGEKVYSFGNPNINVLLVHFSGRILRDNNTNLVESNRKLYIQMLNDSLTEAMAENEKEQKNKHSLVQNERENKNAEKWWEKSPKELNLTQLTCLKHVLEDLKMKVDEITSYVFQTNPNYHVGSSSNFIRK

InterPro domains:
  IPR002100 Transcription factor, MADS-box [SM00432] (6-42)
  IPR036879 Transcription factor, MADS-box superfamily [SSF55455] (7-66)